Protein AF-A0A523RRH5-F1 (afdb_monomer_lite)

pLDDT: mean 71.83, std 14.06, range [40.03, 89.19]

Radius of gyration: 21.52 Å; chains: 1; bounding box: 52×26×77 Å

Sequence (153 aa):
MSVGDGDLEERTTSIVRWMNTIRIPLYLCVTWVQFNILSDDVGTVLVPLGLAFLDTIMVIWGNRRKTGLGLFAFILSSLSLGIAVYSLQPFIGGFMIGWYSSHPLVIEQLLMLYLGLIVALVSLAEIVALLNESLKFKEKTPGPVFEIRTYEN

Foldseek 3Di:
DDPPPVVLVVVLLVLLLVLLVVLLVLLVVLLVLCCVVPVPCVVSSVVSVVLSVVSVCLNVVGDPPDPVSLVVSLVSLVVQLVNLVVLCVVVVVCVVVVVPPDDPVVVSSVSSNVSSVVSNVSSVVSNVSSVVVVVVVVVPPPDPPPPPPPPDD

Secondary structure (DSSP, 8-state):
--TTHHHHHHHHHHHHHHHHHHHHHHHHHHHHHHHHH-TT-HHHHHHHHHHHHHHHHHHHH-----HHHHHHHHHHHHHHHHHHHHHHHHHHHHHHTT--SS-THHHHHHHHHHHHHHHHHHHHHHHHHHHHHHHHHHHT-------------

Structure (mmCIF, N/CA/C/O backbone):
data_AF-A0A523RRH5-F1
#
_entry.id   AF-A0A523RRH5-F1
#
loop_
_atom_site.group_PDB
_atom_site.id
_atom_site.type_symbol
_atom_site.label_atom_id
_atom_site.label_alt_id
_atom_site.label_comp_id
_atom_site.label_asym_id
_atom_site.label_entity_id
_atom_site.label_seq_id
_atom_site.pdbx_PDB_ins_code
_atom_site.Cartn_x
_atom_site.Cartn_y
_atom_site.Cartn_z
_atom_site.occupancy
_atom_site.B_iso_or_equiv
_atom_site.auth_seq_id
_atom_site.auth_comp_id
_atom_site.auth_asym_id
_atom_site.auth_atom_id
_atom_site.pdbx_PDB_model_num
ATOM 1 N N . MET A 1 1 ? -18.513 3.182 31.694 1.00 48.34 1 MET A N 1
ATOM 2 C CA . MET A 1 1 ? -17.916 3.374 30.355 1.00 48.34 1 MET A CA 1
ATOM 3 C C . MET A 1 1 ? -17.031 4.605 30.429 1.00 48.34 1 MET A C 1
ATOM 5 O O . MET A 1 1 ? -17.542 5.666 30.758 1.00 48.34 1 MET A O 1
ATOM 9 N N . SER A 1 2 ? -15.717 4.443 30.255 1.00 44.69 2 SER A N 1
ATOM 10 C CA . SER A 1 2 ? -14.763 5.557 30.287 1.00 44.69 2 SER A CA 1
ATOM 11 C C . SER A 1 2 ? -14.959 6.421 29.043 1.00 44.69 2 SER A C 1
ATOM 13 O O . SER A 1 2 ? -14.868 5.927 27.922 1.00 44.69 2 SER A O 1
ATOM 15 N N . VAL A 1 3 ? -15.226 7.709 29.246 1.00 52.81 3 VAL A N 1
ATOM 16 C CA . VAL A 1 3 ? -15.425 8.715 28.188 1.00 52.81 3 VAL A CA 1
ATOM 17 C C . VAL A 1 3 ? -14.167 8.884 27.308 1.00 52.81 3 VAL A C 1
ATOM 19 O O . VAL A 1 3 ? -14.263 9.399 26.203 1.00 52.81 3 VAL A O 1
ATOM 22 N N . GLY A 1 4 ? -12.999 8.386 27.738 1.00 57.69 4 GLY A N 1
ATOM 23 C CA . GLY A 1 4 ? -11.741 8.466 26.982 1.00 57.69 4 GLY A CA 1
ATOM 24 C C . GLY A 1 4 ? -11.459 7.319 26.000 1.00 57.69 4 GLY A C 1
ATOM 25 O O . GLY A 1 4 ? -10.518 7.426 25.219 1.00 57.69 4 GLY A O 1
ATOM 26 N N . ASP A 1 5 ? -12.234 6.228 26.019 1.00 55.16 5 ASP A N 1
ATOM 27 C CA . ASP A 1 5 ? -11.942 5.047 25.185 1.00 55.16 5 ASP A CA 1
ATOM 28 C C . ASP A 1 5 ? -12.471 5.179 23.750 1.00 55.16 5 ASP A C 1
ATOM 30 O O . ASP A 1 5 ? -11.823 4.712 22.815 1.00 55.16 5 ASP A O 1
ATOM 34 N N . GLY A 1 6 ? -13.601 5.870 23.562 1.00 60.97 6 GLY A N 1
ATOM 35 C CA . GLY A 1 6 ? -14.161 6.126 22.229 1.00 60.97 6 GLY A CA 1
ATOM 36 C C . GLY A 1 6 ? -13.278 7.045 21.382 1.00 60.97 6 GLY A C 1
ATOM 37 O O . GLY A 1 6 ? -13.101 6.804 20.193 1.00 60.97 6 GLY A O 1
ATOM 38 N N . ASP A 1 7 ? -12.647 8.035 22.017 1.00 65.81 7 ASP A N 1
ATOM 39 C CA . ASP A 1 7 ? -11.848 9.062 21.339 1.00 65.81 7 ASP A CA 1
ATOM 40 C C . ASP A 1 7 ? -10.531 8.502 20.769 1.00 65.81 7 ASP A C 1
ATOM 42 O O . ASP A 1 7 ? -10.016 8.976 19.758 1.00 65.81 7 ASP A O 1
ATOM 46 N N . LEU A 1 8 ? -9.968 7.467 21.404 1.00 64.88 8 LEU A N 1
ATOM 47 C CA . LEU A 1 8 ? -8.725 6.824 20.966 1.00 64.88 8 LEU A CA 1
ATOM 48 C C . LEU A 1 8 ? -8.970 5.805 19.843 1.00 64.88 8 LEU A C 1
ATOM 50 O O . LEU A 1 8 ? -8.196 5.746 18.890 1.00 64.88 8 LEU A O 1
ATOM 54 N N . GLU A 1 9 ? -10.061 5.044 19.939 1.00 67.19 9 GLU A N 1
ATOM 55 C CA . GLU A 1 9 ? -10.508 4.089 18.915 1.00 67.19 9 GLU A CA 1
ATOM 56 C C . GLU A 1 9 ? -10.892 4.818 17.618 1.00 67.19 9 GLU A C 1
ATOM 58 O O . GLU A 1 9 ? -10.492 4.420 16.519 1.00 67.19 9 GLU A O 1
ATOM 63 N N . GLU A 1 10 ? -11.597 5.946 17.732 1.00 71.81 10 GLU A N 1
ATOM 64 C CA . GLU A 1 10 ? -11.963 6.788 16.592 1.00 71.81 10 GLU A CA 1
ATOM 65 C C . GLU A 1 10 ? -10.725 7.364 15.884 1.00 71.81 10 GLU A C 1
ATOM 67 O O . GLU A 1 10 ? -10.653 7.371 14.651 1.00 71.81 10 GLU A O 1
ATOM 72 N N . ARG A 1 11 ? -9.690 7.747 16.645 1.00 72.88 11 ARG A N 1
ATOM 73 C CA . ARG A 1 11 ? -8.409 8.214 16.090 1.00 72.88 11 ARG A CA 1
ATOM 74 C C . ARG A 1 11 ? -7.652 7.116 15.352 1.00 72.88 11 ARG A C 1
ATOM 76 O O . ARG A 1 11 ? -7.232 7.360 14.224 1.00 72.88 11 ARG A O 1
ATOM 83 N N . THR A 1 12 ? -7.494 5.919 15.923 1.00 70.69 12 THR A N 1
ATOM 84 C CA . THR A 1 12 ? -6.788 4.818 15.236 1.00 70.69 12 THR A CA 1
ATOM 85 C C . THR A 1 12 ? -7.522 4.401 13.966 1.00 70.69 12 THR A C 1
ATOM 87 O O . THR A 1 12 ? -6.911 4.262 12.908 1.00 70.69 12 THR A O 1
ATOM 90 N N . THR A 1 13 ? -8.851 4.317 14.037 1.00 73.06 13 THR A N 1
ATOM 91 C CA . THR A 1 13 ? -9.719 4.076 12.879 1.00 73.06 13 THR A CA 1
ATOM 92 C C . THR A 1 13 ? -9.490 5.102 11.775 1.00 73.06 13 THR A C 1
ATOM 94 O O . THR A 1 13 ? -9.374 4.752 10.599 1.00 73.06 13 THR A O 1
ATOM 97 N N . SER A 1 14 ? -9.442 6.380 12.151 1.00 78.25 14 SER A N 1
ATOM 98 C CA . SER A 1 14 ? -9.217 7.477 11.218 1.00 78.25 14 SER A CA 1
ATOM 99 C C . SER A 1 14 ? -7.831 7.385 10.577 1.00 78.25 14 SER A C 1
ATOM 101 O O . SER A 1 14 ? -7.722 7.508 9.360 1.00 78.25 14 SER A O 1
ATOM 103 N N . ILE A 1 15 ? -6.796 7.066 11.364 1.00 80.69 15 ILE A N 1
ATOM 104 C CA . ILE A 1 15 ? -5.414 6.886 10.893 1.00 80.69 15 ILE A CA 1
ATOM 105 C C . ILE A 1 15 ? -5.316 5.737 9.884 1.00 80.69 15 ILE A C 1
ATOM 107 O O . ILE A 1 15 ? -4.794 5.942 8.792 1.00 80.69 15 ILE A O 1
ATOM 111 N N . VAL A 1 16 ? -5.860 4.558 10.200 1.00 78.38 16 VAL A N 1
ATOM 112 C CA . VAL A 1 16 ? -5.839 3.384 9.306 1.00 78.38 16 VAL A CA 1
ATOM 113 C C . VAL A 1 16 ? -6.573 3.679 7.995 1.00 78.38 16 VAL A C 1
ATOM 115 O O . VAL A 1 16 ? -6.082 3.366 6.912 1.00 78.38 16 VAL A O 1
ATOM 118 N N . ARG A 1 17 ? -7.729 4.353 8.058 1.00 80.19 17 ARG A N 1
ATOM 119 C CA . ARG A 1 17 ? -8.456 4.775 6.848 1.00 80.19 17 ARG A CA 1
ATOM 120 C C . ARG A 1 17 ? -7.658 5.773 6.024 1.00 80.19 17 ARG A C 1
ATOM 122 O O . ARG A 1 17 ? -7.632 5.652 4.802 1.00 80.19 17 ARG A O 1
ATOM 129 N N . TRP A 1 18 ? -7.003 6.732 6.670 1.00 84.44 18 TRP A N 1
ATOM 130 C CA . TRP A 1 18 ? -6.135 7.693 5.998 1.00 84.44 18 TRP A CA 1
ATOM 131 C C . TRP A 1 18 ? -4.953 7.009 5.311 1.00 84.44 18 TRP A C 1
ATOM 133 O O . TRP A 1 18 ? -4.660 7.318 4.159 1.00 84.44 18 TRP A O 1
ATOM 143 N N . MET A 1 19 ? -4.317 6.046 5.978 1.00 85.81 19 MET A N 1
ATOM 144 C CA . MET A 1 19 ? -3.193 5.283 5.432 1.00 85.81 19 MET A CA 1
ATOM 145 C C . MET A 1 19 ? -3.611 4.452 4.218 1.00 85.81 19 MET A C 1
ATOM 147 O O . MET A 1 19 ? -2.990 4.588 3.165 1.00 85.81 19 MET A O 1
ATOM 151 N N . ASN A 1 20 ? -4.715 3.704 4.307 1.00 84.12 20 ASN A N 1
ATOM 152 C CA . ASN A 1 20 ? -5.270 2.971 3.163 1.00 84.12 20 ASN A CA 1
ATOM 153 C C . ASN A 1 20 ? -5.688 3.919 2.023 1.00 84.12 20 ASN A C 1
ATOM 155 O O . ASN A 1 20 ? -5.436 3.636 0.857 1.00 84.12 20 ASN A O 1
ATOM 159 N N . THR A 1 21 ? -6.239 5.097 2.338 1.00 86.81 21 THR A N 1
ATOM 160 C CA . THR A 1 21 ? -6.605 6.104 1.324 1.00 86.81 21 THR A CA 1
ATOM 161 C C . THR A 1 21 ? -5.383 6.672 0.602 1.00 86.81 21 THR A C 1
ATOM 163 O O . THR A 1 21 ? -5.430 6.844 -0.612 1.00 86.81 21 THR A O 1
ATOM 166 N N . ILE A 1 22 ? -4.283 6.941 1.315 1.00 88.50 22 ILE A N 1
ATOM 167 C CA . ILE A 1 22 ? -3.010 7.377 0.714 1.00 88.50 22 ILE A CA 1
ATOM 168 C C . ILE A 1 22 ? -2.402 6.263 -0.144 1.00 88.50 22 ILE A C 1
ATOM 170 O O . ILE A 1 22 ? -1.773 6.541 -1.165 1.00 88.50 22 ILE A O 1
ATOM 174 N N . ARG A 1 23 ? -2.582 4.999 0.245 1.00 86.00 23 ARG A N 1
ATOM 175 C CA . ARG A 1 23 ? -1.972 3.860 -0.441 1.00 86.00 23 ARG A CA 1
ATOM 176 C C . ARG A 1 23 ? -2.619 3.554 -1.797 1.00 86.00 23 ARG A C 1
ATOM 178 O O . ARG A 1 23 ? -1.906 3.193 -2.729 1.00 86.00 23 ARG A O 1
ATOM 185 N N . ILE A 1 24 ? -3.919 3.815 -1.962 1.00 87.50 24 ILE A N 1
ATOM 186 C CA . ILE A 1 24 ? -4.642 3.655 -3.240 1.00 87.50 24 ILE A CA 1
ATOM 187 C C . ILE A 1 24 ? -3.964 4.396 -4.414 1.00 87.50 24 ILE A C 1
ATOM 189 O O . ILE A 1 24 ? -3.584 3.732 -5.381 1.00 87.50 24 ILE A O 1
ATOM 193 N N . PRO A 1 25 ? -3.766 5.733 -4.388 1.00 89.19 25 PRO A N 1
ATOM 194 C CA . PRO A 1 25 ? -3.113 6.435 -5.490 1.00 89.19 25 PRO A CA 1
ATOM 195 C C . PRO A 1 25 ? -1.652 6.007 -5.668 1.00 89.19 25 PRO A C 1
ATOM 197 O O . PRO A 1 25 ? -1.168 5.994 -6.796 1.00 89.19 25 PRO A O 1
ATOM 200 N N . LEU A 1 26 ? -0.956 5.598 -4.600 1.00 87.81 26 LEU A N 1
ATOM 201 C CA . LEU A 1 26 ? 0.406 5.067 -4.710 1.00 87.81 26 LEU A CA 1
ATOM 202 C C . LEU A 1 26 ? 0.437 3.759 -5.501 1.00 87.81 26 LEU A C 1
ATOM 204 O O . LEU A 1 26 ? 1.257 3.617 -6.403 1.00 87.81 26 LEU A O 1
ATOM 208 N N . TYR A 1 27 ? -0.476 2.831 -5.223 1.00 87.19 27 TYR A N 1
ATOM 209 C CA . TYR A 1 27 ? -0.580 1.593 -5.987 1.00 87.19 27 TYR A CA 1
ATOM 210 C C . TYR A 1 27 ? -1.005 1.816 -7.431 1.00 87.19 27 TYR A C 1
ATOM 212 O O . TYR A 1 27 ? -0.488 1.137 -8.315 1.00 87.19 27 TYR A O 1
ATOM 220 N N . LEU A 1 28 ? -1.894 2.775 -7.697 1.00 87.69 28 LEU A N 1
ATOM 221 C CA . LEU A 1 28 ? -2.245 3.150 -9.068 1.00 87.69 28 LEU A CA 1
ATOM 222 C C . LEU A 1 28 ? -1.033 3.722 -9.815 1.00 87.69 28 LEU A C 1
ATOM 224 O O . LEU A 1 28 ? -0.797 3.342 -10.959 1.00 87.69 28 LEU A O 1
ATOM 228 N N . CYS A 1 29 ? -0.217 4.554 -9.160 1.00 87.69 29 CYS A N 1
ATOM 229 C CA . CYS A 1 29 ? 1.049 5.029 -9.719 1.00 87.69 29 CYS A CA 1
ATOM 230 C C . CYS A 1 29 ? 2.032 3.878 -9.978 1.00 87.69 29 CYS A C 1
ATOM 232 O O . CYS A 1 29 ? 2.610 3.815 -11.058 1.00 87.69 29 CYS A O 1
ATOM 234 N N . VAL A 1 30 ? 2.205 2.945 -9.036 1.00 84.06 30 VAL A N 1
ATOM 235 C CA . VAL A 1 30 ? 3.080 1.770 -9.223 1.00 84.06 30 VAL A CA 1
ATOM 236 C C . VAL A 1 30 ? 2.591 0.904 -10.382 1.00 84.06 30 VAL A C 1
ATOM 238 O O . VAL A 1 30 ? 3.386 0.548 -11.244 1.00 84.06 30 VAL A O 1
ATOM 241 N N . THR A 1 31 ? 1.287 0.628 -10.443 1.00 85.44 31 THR A N 1
ATOM 242 C CA . THR A 1 31 ? 0.647 -0.116 -11.538 1.00 85.44 31 THR A CA 1
ATOM 243 C C . THR A 1 31 ? 0.919 0.567 -12.875 1.00 85.44 31 THR A C 1
ATOM 245 O O . THR A 1 31 ? 1.320 -0.087 -13.830 1.00 85.44 31 THR A O 1
ATOM 248 N N . TRP A 1 32 ? 0.725 1.887 -12.944 1.00 86.56 32 TRP A N 1
ATOM 249 C CA . TRP A 1 32 ? 0.963 2.667 -14.153 1.00 86.56 32 TRP A CA 1
ATOM 250 C C . TRP A 1 32 ? 2.416 2.558 -14.613 1.00 86.56 32 TRP A C 1
ATOM 252 O O . TRP A 1 32 ? 2.682 2.284 -15.779 1.00 86.56 32 TRP A O 1
ATOM 262 N N . VAL A 1 33 ? 3.362 2.739 -13.693 1.00 82.31 33 VAL A N 1
ATOM 263 C CA . VAL A 1 33 ? 4.794 2.654 -13.993 1.00 82.31 33 VAL A CA 1
ATOM 264 C C . VAL A 1 33 ? 5.166 1.239 -14.447 1.00 82.31 33 VAL A C 1
ATOM 266 O O . VAL A 1 33 ? 5.800 1.082 -15.485 1.00 82.31 33 VAL A O 1
ATOM 269 N N . GLN A 1 34 ? 4.696 0.201 -13.754 1.00 78.56 34 GLN A N 1
ATOM 270 C CA . GLN A 1 34 ? 4.944 -1.192 -14.137 1.00 78.56 34 GLN A CA 1
ATOM 271 C C . GLN A 1 34 ? 4.324 -1.559 -15.486 1.00 78.56 34 GLN A C 1
ATOM 273 O O . GLN A 1 34 ? 4.965 -2.249 -16.268 1.00 78.56 34 GLN A O 1
ATOM 278 N N . PHE A 1 35 ? 3.128 -1.060 -15.798 1.00 81.88 35 PHE A N 1
ATOM 279 C CA . PHE A 1 35 ? 2.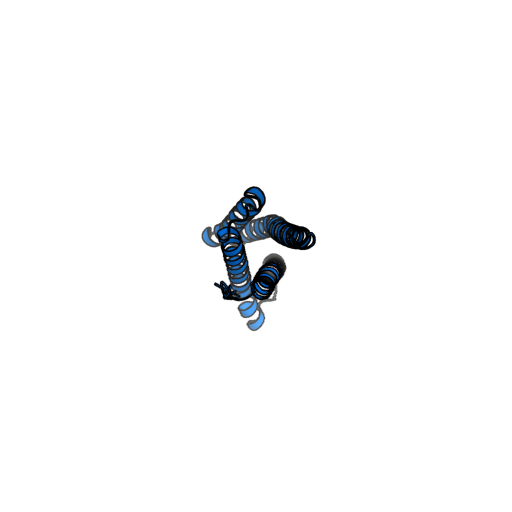488 -1.286 -17.093 1.00 81.88 35 PHE A CA 1
ATOM 280 C C . PHE A 1 35 ? 3.305 -0.705 -18.256 1.00 81.88 35 PHE A C 1
ATOM 282 O O . PHE A 1 35 ? 3.341 -1.293 -19.333 1.00 81.88 35 PHE A O 1
ATOM 289 N N . ASN A 1 36 ? 3.989 0.424 -18.036 1.00 79.06 36 ASN A N 1
ATOM 290 C CA . ASN A 1 36 ? 4.838 1.049 -19.052 1.00 79.06 36 ASN A CA 1
ATOM 291 C C . ASN A 1 36 ? 6.221 0.377 -19.190 1.00 79.06 36 ASN A 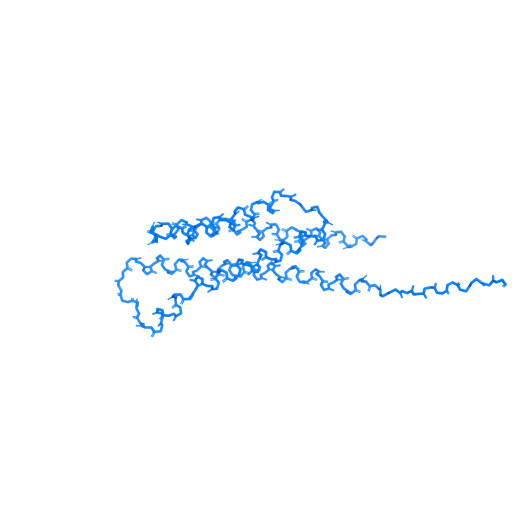C 1
ATOM 293 O O . ASN A 1 36 ? 6.779 0.395 -20.282 1.00 79.06 36 ASN A O 1
ATOM 297 N N . ILE A 1 37 ? 6.764 -0.226 -18.122 1.00 73.81 37 ILE A N 1
ATOM 298 C CA . ILE A 1 37 ? 8.107 -0.849 -18.125 1.00 73.81 37 ILE A CA 1
ATOM 299 C C . ILE A 1 37 ? 8.065 -2.347 -18.475 1.00 73.81 37 ILE A C 1
ATOM 301 O O . ILE A 1 37 ? 8.951 -2.851 -19.161 1.00 73.81 37 ILE A O 1
ATOM 305 N N . LEU A 1 38 ? 7.079 -3.080 -17.950 1.00 67.75 38 LEU A N 1
ATOM 306 C CA . LEU A 1 38 ? 7.039 -4.548 -17.886 1.00 67.75 38 LEU A CA 1
ATOM 307 C C . LEU A 1 38 ? 5.813 -5.116 -18.612 1.00 67.75 38 LEU A C 1
ATOM 309 O O . LEU A 1 38 ? 5.176 -6.040 -18.111 1.00 67.75 38 LEU A O 1
ATOM 313 N N . SER A 1 39 ? 5.467 -4.573 -19.783 1.00 62.38 39 SER A N 1
ATOM 314 C CA . SER A 1 39 ? 4.230 -4.898 -20.522 1.00 62.38 39 SER A CA 1
ATOM 315 C C . SER A 1 39 ? 3.966 -6.397 -20.739 1.00 62.38 39 SER A C 1
ATOM 317 O O . SER A 1 39 ? 2.821 -6.786 -20.958 1.00 62.38 39 SER A O 1
ATOM 319 N N . ASP A 1 40 ? 5.004 -7.231 -20.652 1.00 65.56 40 ASP A N 1
ATOM 320 C CA . ASP A 1 40 ? 4.938 -8.674 -20.884 1.00 65.56 40 ASP A CA 1
ATOM 321 C C . ASP A 1 40 ? 4.628 -9.494 -19.614 1.00 65.56 40 ASP A C 1
ATOM 323 O O . ASP A 1 40 ? 4.219 -10.651 -19.721 1.00 65.56 40 ASP A O 1
ATOM 327 N N . ASP A 1 41 ? 4.756 -8.913 -18.412 1.00 71.81 41 ASP A N 1
ATOM 328 C CA . ASP A 1 41 ? 4.439 -9.576 -17.139 1.00 71.81 41 ASP A CA 1
ATOM 329 C C . ASP A 1 41 ? 3.197 -8.965 -16.480 1.00 71.81 41 ASP A C 1
ATOM 331 O O . ASP A 1 41 ? 3.250 -8.177 -15.529 1.00 71.81 41 ASP A O 1
ATOM 335 N N . VAL A 1 42 ? 2.038 -9.389 -16.984 1.00 73.94 42 VAL A N 1
ATOM 336 C CA . VAL A 1 42 ? 0.713 -8.996 -16.481 1.00 73.94 42 VAL A CA 1
ATOM 337 C C . VAL A 1 42 ? 0.558 -9.297 -14.983 1.00 73.94 42 VAL A C 1
ATOM 339 O O . VAL A 1 42 ? -0.147 -8.573 -14.280 1.00 73.94 42 VAL A O 1
ATOM 342 N N . GLY A 1 43 ? 1.236 -10.328 -14.464 1.00 73.06 43 GLY A N 1
ATOM 343 C CA . GLY A 1 43 ? 1.174 -10.698 -13.052 1.00 73.06 43 GLY A CA 1
ATOM 344 C C . GLY A 1 43 ? 1.707 -9.594 -12.143 1.00 73.06 43 GLY A C 1
ATOM 345 O O . GLY A 1 43 ? 1.089 -9.290 -11.122 1.00 73.06 43 GLY A O 1
ATOM 346 N N . THR A 1 44 ? 2.795 -8.934 -12.544 1.00 72.69 44 THR A N 1
ATOM 347 C CA . THR A 1 44 ? 3.394 -7.842 -11.759 1.00 72.69 44 THR A CA 1
ATOM 348 C C . THR A 1 44 ? 2.478 -6.629 -11.642 1.00 72.69 44 THR A C 1
ATOM 350 O O . THR A 1 44 ? 2.411 -6.045 -10.566 1.00 72.69 44 THR A O 1
ATOM 353 N N . VAL A 1 45 ? 1.707 -6.315 -12.688 1.00 79.44 45 VAL A N 1
ATOM 354 C CA . VAL A 1 45 ? 0.753 -5.192 -12.732 1.00 79.44 45 VAL A CA 1
ATOM 355 C C . VAL A 1 45 ? -0.519 -5.487 -11.927 1.00 79.44 45 VAL A C 1
ATOM 357 O O . VAL A 1 45 ? -1.085 -4.597 -11.291 1.00 79.44 45 VAL A O 1
ATOM 360 N N . LEU A 1 46 ? -0.977 -6.742 -11.917 1.00 83.44 46 LEU A N 1
ATOM 361 C CA . LEU A 1 46 ? -2.195 -7.141 -11.204 1.00 83.44 46 LEU A CA 1
ATOM 362 C C . LEU A 1 46 ? -2.044 -7.097 -9.681 1.00 83.44 46 LEU A C 1
ATOM 364 O O . LEU A 1 46 ? -3.027 -6.854 -8.982 1.00 83.44 46 LEU A O 1
ATOM 368 N N . VAL A 1 47 ? -0.836 -7.316 -9.160 1.00 84.69 47 VAL A N 1
ATOM 369 C CA . VAL A 1 47 ? -0.563 -7.301 -7.716 1.00 84.69 47 VAL A CA 1
ATOM 370 C C . VAL A 1 47 ? -0.883 -5.939 -7.071 1.00 84.69 47 VAL A C 1
ATOM 372 O O . VAL A 1 47 ? -1.748 -5.909 -6.194 1.00 84.69 47 VAL A O 1
ATOM 375 N N . PRO A 1 48 ? -0.276 -4.802 -7.472 1.00 84.12 48 PRO A N 1
ATOM 376 C CA . PRO A 1 48 ? -0.609 -3.497 -6.901 1.00 84.12 48 PRO A CA 1
ATOM 377 C C . PRO A 1 48 ? -2.061 -3.095 -7.177 1.00 84.12 48 PRO A C 1
ATOM 379 O O . PRO A 1 48 ? -2.696 -2.498 -6.310 1.00 84.12 48 PRO A O 1
ATOM 382 N N . LEU A 1 49 ? -2.629 -3.480 -8.324 1.00 86.44 49 LEU A N 1
ATOM 383 C CA . LEU A 1 49 ? -4.037 -3.222 -8.630 1.00 86.44 49 LEU A CA 1
ATOM 384 C C . LEU A 1 49 ? -4.980 -3.959 -7.661 1.00 86.44 49 LEU A C 1
ATOM 386 O O . LEU A 1 49 ? -5.951 -3.386 -7.166 1.00 86.44 49 LEU A O 1
ATOM 390 N N . GLY A 1 50 ? -4.667 -5.219 -7.351 1.00 86.88 50 GLY A N 1
ATOM 391 C CA . GLY A 1 50 ? -5.383 -6.026 -6.367 1.00 86.88 50 GLY A CA 1
ATOM 392 C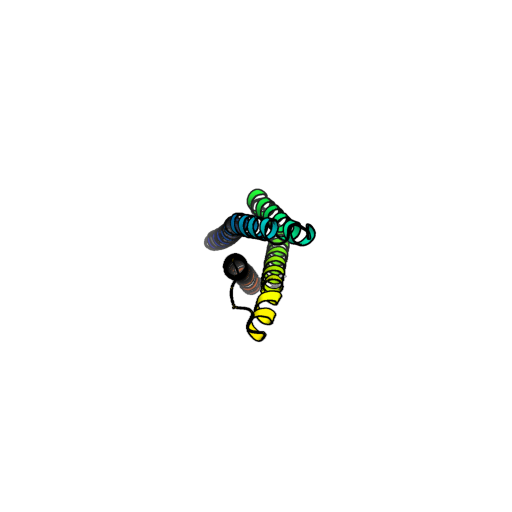 C . GLY A 1 50 ? -5.285 -5.440 -4.960 1.00 86.88 50 GLY A C 1
ATOM 393 O O . GLY A 1 50 ? -6.287 -5.393 -4.249 1.00 86.88 50 GLY A O 1
ATOM 394 N N . LEU A 1 51 ? -4.118 -4.918 -4.571 1.00 87.00 51 LEU A N 1
ATOM 395 C CA . LEU A 1 51 ? -3.956 -4.232 -3.285 1.00 87.00 51 LEU A CA 1
ATOM 396 C C . LEU A 1 51 ? -4.741 -2.923 -3.226 1.00 87.00 51 LEU A C 1
ATOM 398 O O . LEU A 1 51 ? -5.429 -2.684 -2.238 1.00 87.00 51 LEU A O 1
ATOM 402 N N . ALA A 1 52 ? -4.730 -2.122 -4.295 1.00 86.94 52 ALA A N 1
ATOM 403 C CA . ALA A 1 52 ? -5.548 -0.914 -4.392 1.00 86.94 52 ALA A CA 1
ATOM 404 C C . ALA A 1 52 ? -7.043 -1.230 -4.259 1.00 86.94 52 ALA A C 1
ATOM 406 O O . ALA A 1 52 ? -7.785 -0.504 -3.592 1.00 86.94 52 ALA A O 1
ATOM 407 N N . PHE A 1 53 ? -7.490 -2.333 -4.861 1.00 89.19 53 PHE A N 1
ATOM 408 C CA . PHE A 1 53 ? -8.864 -2.802 -4.741 1.00 89.19 53 PHE A CA 1
ATOM 409 C C . PHE A 1 53 ? -9.205 -3.216 -3.303 1.00 89.19 53 PHE A C 1
ATOM 411 O O . PHE A 1 53 ? -10.239 -2.805 -2.776 1.00 89.19 53 PHE A O 1
ATOM 418 N N . LEU A 1 54 ? -8.327 -3.972 -2.638 1.00 86.12 54 LEU A N 1
ATOM 419 C CA . LEU A 1 54 ? -8.525 -4.386 -1.246 1.00 86.12 54 LEU A CA 1
ATOM 420 C C . LEU A 1 54 ? -8.499 -3.198 -0.271 1.00 86.12 54 LEU A C 1
ATOM 422 O O . LEU A 1 54 ? -9.342 -3.138 0.626 1.00 86.12 54 LEU A O 1
ATOM 426 N N . ASP A 1 55 ? -7.617 -2.219 -0.481 1.00 84.31 55 ASP A N 1
ATOM 427 C CA . ASP A 1 55 ? -7.593 -0.974 0.296 1.00 84.31 55 ASP A CA 1
ATOM 428 C C . ASP A 1 55 ? -8.872 -0.158 0.073 1.00 84.31 55 ASP A C 1
ATOM 430 O O . ASP A 1 55 ? -9.467 0.342 1.028 1.00 84.31 55 ASP A O 1
ATOM 434 N N . THR A 1 56 ? -9.365 -0.087 -1.167 1.00 86.56 56 THR A N 1
ATOM 435 C CA . THR A 1 56 ? -10.644 0.570 -1.488 1.00 86.56 56 THR A CA 1
ATOM 436 C C . THR A 1 56 ? -11.804 -0.110 -0.764 1.00 86.56 56 THR A C 1
ATOM 438 O O . THR A 1 56 ? -12.645 0.565 -0.165 1.00 86.56 56 THR A O 1
ATOM 441 N N . ILE A 1 57 ? -11.826 -1.448 -0.751 1.00 85.62 57 ILE A N 1
ATOM 442 C CA . ILE A 1 57 ? -12.799 -2.222 0.021 1.00 85.62 57 ILE A CA 1
ATOM 443 C C . ILE A 1 57 ? -12.699 -1.860 1.504 1.00 85.62 57 ILE A C 1
ATOM 445 O O . ILE A 1 57 ? -13.730 -1.582 2.105 1.00 85.62 57 ILE A O 1
ATOM 449 N N . MET A 1 58 ? -11.504 -1.800 2.099 1.00 81.50 58 MET A N 1
ATOM 450 C CA . MET A 1 58 ? -11.350 -1.437 3.515 1.00 81.50 58 MET A CA 1
ATOM 451 C C . MET A 1 58 ? -11.810 -0.014 3.832 1.00 81.50 58 MET A C 1
ATOM 453 O O . MET A 1 58 ? -12.448 0.217 4.863 1.00 81.50 58 MET A O 1
ATOM 457 N N . VAL A 1 59 ? -11.539 0.942 2.942 1.00 82.81 59 VAL A N 1
ATOM 458 C CA . VAL A 1 59 ? -11.996 2.329 3.093 1.00 82.81 59 VAL A CA 1
ATOM 459 C C . VAL A 1 59 ? -13.530 2.397 3.079 1.00 82.81 59 VAL A C 1
ATOM 461 O O . VAL A 1 59 ? -14.120 3.033 3.966 1.00 82.81 59 VAL A O 1
ATOM 464 N N . ILE A 1 60 ? -14.169 1.709 2.122 1.00 81.56 60 ILE A N 1
ATOM 465 C CA . ILE A 1 60 ? -15.629 1.679 1.935 1.00 81.56 60 ILE A CA 1
ATOM 466 C C . ILE A 1 60 ? -16.328 0.897 3.046 1.00 81.56 60 ILE A C 1
ATOM 468 O O . ILE A 1 60 ? -17.344 1.363 3.562 1.00 81.56 60 ILE A O 1
ATOM 472 N N . TRP A 1 61 ? -15.803 -0.275 3.420 1.00 74.44 61 TRP A N 1
ATOM 473 C CA . TRP A 1 61 ? -16.463 -1.185 4.361 1.00 74.44 61 TRP A CA 1
ATOM 474 C C . TRP A 1 61 ? -16.754 -0.479 5.685 1.00 74.44 61 TRP A C 1
ATOM 476 O O . TRP A 1 61 ? -17.802 -0.713 6.288 1.00 74.44 61 TRP A O 1
ATOM 486 N N . GLY A 1 62 ? -15.890 0.462 6.081 1.00 60.72 62 GLY A N 1
ATOM 487 C CA . GLY A 1 62 ? -16.108 1.298 7.250 1.00 60.72 62 GLY A CA 1
ATOM 488 C C . GLY A 1 62 ? -16.063 0.478 8.537 1.00 60.72 62 GLY A C 1
ATOM 489 O O . GLY A 1 62 ? -16.365 -0.714 8.580 1.00 60.72 62 GLY A O 1
ATOM 490 N N . ASN A 1 63 ? -15.621 1.110 9.618 1.00 55.16 63 ASN A N 1
ATOM 491 C CA . ASN A 1 63 ? -15.126 0.380 10.775 1.00 55.16 63 ASN A CA 1
ATOM 492 C C . ASN A 1 63 ? -16.246 -0.226 11.640 1.00 55.16 63 ASN A C 1
ATOM 494 O O . ASN A 1 63 ? -16.578 0.265 12.717 1.00 55.16 63 ASN A O 1
ATOM 498 N N . ARG A 1 64 ? -16.865 -1.318 11.180 1.00 53.41 64 ARG A N 1
ATOM 499 C CA . ARG A 1 64 ? -17.779 -2.117 11.998 1.00 53.41 64 ARG A CA 1
ATOM 500 C C . ARG A 1 64 ? -16.970 -3.090 12.839 1.00 53.41 64 ARG A C 1
ATOM 502 O O . ARG A 1 64 ? -16.863 -4.237 12.436 1.00 53.41 64 ARG A O 1
ATOM 509 N N . ARG A 1 65 ? -16.440 -2.606 13.971 1.00 49.22 65 ARG A N 1
ATOM 510 C CA . ARG A 1 65 ? -16.086 -3.230 15.279 1.00 49.22 65 ARG A CA 1
ATOM 511 C C . ARG A 1 65 ? -15.982 -4.763 15.458 1.00 49.22 65 ARG A C 1
ATOM 513 O O . ARG A 1 65 ? -16.063 -5.260 16.577 1.00 49.22 65 ARG A O 1
ATOM 520 N N . LYS A 1 66 ? -15.838 -5.557 14.406 1.00 56.66 66 LYS A N 1
ATOM 521 C CA . LYS A 1 66 ? -15.640 -6.998 14.480 1.00 56.66 66 LYS A CA 1
ATOM 522 C C . LYS A 1 66 ? -14.140 -7.217 14.492 1.00 56.66 66 LYS A C 1
ATOM 524 O O . LYS A 1 66 ? -13.453 -6.789 13.574 1.00 56.66 66 LYS A O 1
ATOM 529 N N . THR A 1 67 ? -13.660 -7.916 15.511 1.00 57.62 67 THR A N 1
ATOM 530 C CA . THR A 1 67 ? -12.270 -8.360 15.714 1.00 57.62 67 THR A CA 1
ATOM 531 C C . THR A 1 67 ? -11.582 -8.904 14.452 1.00 57.62 67 THR A C 1
ATOM 533 O O . THR A 1 67 ? -10.365 -8.805 14.335 1.00 57.62 67 THR A O 1
ATOM 536 N N . GLY A 1 68 ? -12.338 -9.411 13.471 1.00 61.50 68 GLY A N 1
ATOM 537 C CA . GLY A 1 68 ? -11.808 -9.827 12.169 1.00 61.50 68 GLY A CA 1
ATOM 538 C C . GLY A 1 68 ? -11.269 -8.697 11.276 1.00 61.50 68 GLY A C 1
ATOM 539 O O . GLY A 1 68 ? -10.355 -8.948 10.500 1.00 61.50 68 GLY A O 1
ATOM 540 N N . LEU A 1 69 ? -11.773 -7.462 11.387 1.00 65.25 69 LEU A N 1
ATOM 541 C CA . LEU A 1 69 ? -11.335 -6.337 10.544 1.00 65.25 69 LEU A CA 1
ATOM 542 C C . LEU A 1 69 ? -9.931 -5.843 10.907 1.00 65.25 69 LEU A C 1
ATOM 544 O O . LEU A 1 69 ? -9.142 -5.583 10.008 1.00 65.25 69 LEU A O 1
ATOM 548 N N . GLY A 1 70 ? -9.591 -5.777 12.198 1.00 68.25 70 GLY A N 1
ATOM 549 C CA . GLY A 1 70 ? -8.237 -5.408 12.632 1.00 68.25 70 GLY A CA 1
ATOM 550 C C . GLY A 1 70 ? -7.188 -6.438 12.202 1.00 68.25 70 GLY A C 1
ATOM 551 O O . GLY A 1 70 ? -6.110 -6.073 11.744 1.00 68.25 70 GLY A O 1
ATOM 552 N N . LEU A 1 71 ? -7.533 -7.731 12.265 1.00 74.44 71 LEU A N 1
ATOM 553 C CA . LEU A 1 71 ? -6.680 -8.805 11.749 1.00 74.44 71 LEU A CA 1
ATOM 554 C C . LEU A 1 71 ? -6.509 -8.703 10.227 1.00 74.44 71 LEU A C 1
ATOM 556 O O . LEU A 1 71 ? -5.402 -8.859 9.723 1.00 74.44 71 LEU A O 1
ATOM 560 N N . PHE A 1 72 ? -7.588 -8.413 9.498 1.00 76.44 72 PHE A N 1
ATOM 561 C CA . PHE A 1 72 ? -7.540 -8.249 8.048 1.00 76.44 72 PHE A CA 1
ATOM 562 C C . PHE A 1 72 ? -6.703 -7.027 7.629 1.00 76.44 72 PHE A C 1
ATOM 564 O O . PHE A 1 72 ? -5.860 -7.154 6.745 1.00 76.44 72 PHE A O 1
ATOM 571 N N . ALA A 1 73 ? -6.855 -5.886 8.315 1.00 75.25 73 ALA A N 1
ATOM 572 C CA . ALA A 1 73 ? -6.016 -4.691 8.152 1.00 75.25 73 ALA A CA 1
ATOM 573 C C . ALA A 1 73 ? -4.534 -4.985 8.401 1.00 75.25 73 ALA A C 1
ATOM 575 O O . ALA A 1 73 ? -3.674 -4.613 7.602 1.00 75.25 73 ALA A O 1
ATOM 576 N N . PHE A 1 74 ? -4.236 -5.734 9.464 1.00 78.50 74 PHE A N 1
ATOM 577 C CA . PHE A 1 74 ? -2.873 -6.147 9.775 1.00 78.50 74 PHE A CA 1
ATOM 578 C C . PHE A 1 74 ? -2.276 -7.051 8.687 1.00 78.50 74 PHE A C 1
ATOM 580 O O . PHE A 1 74 ? -1.141 -6.830 8.258 1.00 78.50 74 PHE A O 1
ATOM 587 N N . ILE A 1 75 ? -3.035 -8.047 8.212 1.00 82.94 75 ILE A N 1
ATOM 588 C CA . ILE A 1 75 ? -2.602 -8.951 7.136 1.00 82.94 75 ILE A CA 1
ATOM 589 C C . ILE A 1 75 ? -2.353 -8.165 5.848 1.00 82.94 75 ILE A C 1
ATOM 591 O O . ILE A 1 75 ? -1.303 -8.350 5.235 1.00 82.94 75 ILE A O 1
ATOM 595 N N . LEU A 1 76 ? -3.268 -7.274 5.453 1.00 83.31 76 LEU A N 1
ATOM 596 C CA . LEU A 1 76 ? -3.117 -6.517 4.212 1.00 83.31 76 LEU A CA 1
ATOM 597 C C . LEU A 1 76 ? -1.914 -5.573 4.273 1.00 83.31 76 LEU A C 1
ATOM 599 O O . LEU A 1 76 ? -1.109 -5.555 3.345 1.00 83.31 76 LEU A O 1
ATOM 603 N N . SER A 1 77 ? -1.728 -4.863 5.387 1.00 81.81 77 SER A N 1
ATOM 604 C CA . SER A 1 77 ? -0.557 -4.003 5.580 1.00 81.81 77 SER A CA 1
ATOM 605 C C . SER A 1 77 ? 0.757 -4.786 5.626 1.00 81.81 77 SER A C 1
ATOM 607 O O . SER A 1 77 ? 1.757 -4.339 5.065 1.00 81.81 77 SER A O 1
ATOM 609 N N . SER A 1 78 ? 0.765 -5.986 6.211 1.00 84.31 78 SER A N 1
ATOM 610 C CA . SER A 1 78 ? 1.940 -6.871 6.189 1.00 84.31 78 SER A CA 1
ATOM 611 C C . SER A 1 78 ? 2.257 -7.365 4.777 1.00 84.31 78 SER A C 1
ATOM 613 O O . SER A 1 78 ? 3.418 -7.397 4.372 1.00 84.31 78 SER A O 1
ATOM 615 N N . LEU A 1 79 ? 1.226 -7.721 4.009 1.00 86.00 79 LEU A N 1
ATOM 616 C CA . LEU A 1 79 ? 1.367 -8.191 2.635 1.00 86.00 79 LEU A CA 1
ATOM 617 C C . LEU A 1 79 ? 1.843 -7.063 1.707 1.00 86.00 79 LEU A C 1
ATOM 619 O O . LEU A 1 79 ? 2.772 -7.265 0.927 1.00 86.00 79 LEU A O 1
ATOM 623 N N . SER A 1 80 ? 1.286 -5.859 1.867 1.00 83.50 80 SER A N 1
ATOM 624 C CA . SER A 1 80 ? 1.758 -4.629 1.223 1.00 83.50 80 SER A CA 1
ATOM 625 C C . SER A 1 80 ? 3.243 -4.385 1.485 1.00 83.50 80 SER A C 1
ATOM 627 O O . SER A 1 80 ? 4.013 -4.173 0.549 1.00 83.50 80 SER A O 1
ATOM 629 N N . LEU A 1 81 ? 3.661 -4.459 2.753 1.00 83.88 81 LEU A N 1
ATOM 630 C CA . LEU A 1 81 ? 5.055 -4.272 3.139 1.00 83.88 81 LEU A CA 1
ATOM 631 C C . LEU A 1 81 ? 5.963 -5.330 2.500 1.00 83.88 81 LEU A C 1
ATOM 633 O O . LEU A 1 81 ? 7.010 -4.987 1.956 1.00 83.88 81 LEU A O 1
ATOM 637 N N . GLY A 1 82 ? 5.557 -6.602 2.524 1.00 82.12 82 GLY A N 1
ATOM 638 C CA . GLY A 1 82 ? 6.309 -7.693 1.901 1.00 82.12 82 GLY A CA 1
ATOM 639 C C . GLY A 1 82 ? 6.497 -7.493 0.396 1.00 82.12 82 GLY A C 1
ATOM 640 O O . GLY A 1 82 ? 7.603 -7.662 -0.114 1.00 82.12 82 GLY A O 1
ATOM 641 N N . ILE A 1 83 ? 5.446 -7.063 -0.304 1.00 81.50 83 ILE A N 1
ATOM 642 C CA . ILE A 1 83 ? 5.489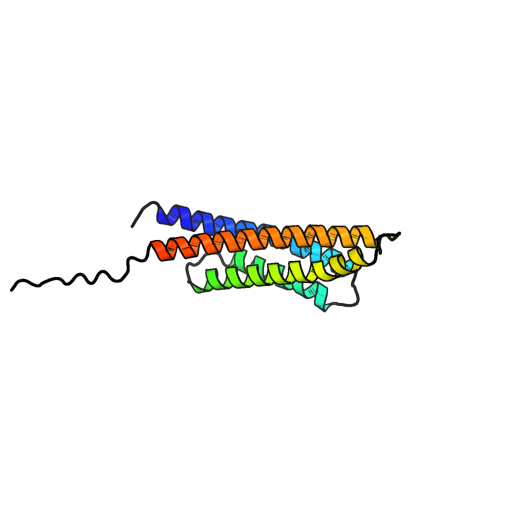 -6.777 -1.744 1.00 81.50 83 ILE A CA 1
ATOM 643 C C . ILE A 1 83 ? 6.355 -5.552 -2.033 1.00 81.50 83 ILE A C 1
ATOM 645 O O . ILE A 1 83 ? 7.163 -5.586 -2.960 1.00 81.50 83 ILE A O 1
ATOM 649 N N . ALA A 1 84 ? 6.251 -4.500 -1.218 1.00 80.81 84 ALA A N 1
ATOM 650 C CA . ALA A 1 84 ? 7.109 -3.329 -1.335 1.00 80.81 84 ALA A CA 1
ATOM 651 C C . ALA A 1 84 ? 8.586 -3.729 -1.200 1.00 80.81 84 ALA A C 1
ATOM 653 O O . ALA A 1 84 ? 9.385 -3.406 -2.072 1.00 80.81 84 ALA A O 1
ATOM 654 N N . VAL A 1 85 ? 8.943 -4.522 -0.186 1.00 80.94 85 VAL A N 1
ATOM 655 C CA . VAL A 1 85 ? 10.317 -5.016 0.006 1.00 80.94 85 VAL A CA 1
ATOM 656 C C . VAL A 1 85 ? 10.771 -5.908 -1.152 1.00 80.94 85 VAL A C 1
ATOM 658 O O . VAL A 1 85 ? 11.880 -5.733 -1.652 1.00 80.94 85 VAL A O 1
ATOM 661 N N . TYR A 1 86 ? 9.920 -6.822 -1.621 1.00 78.56 86 TYR A N 1
ATOM 662 C CA . TYR A 1 86 ? 10.230 -7.678 -2.767 1.00 78.56 86 TYR A CA 1
ATOM 663 C C . TYR A 1 86 ? 10.494 -6.857 -4.038 1.00 78.56 86 TYR A C 1
ATOM 665 O O . TYR A 1 86 ? 11.462 -7.107 -4.752 1.00 78.56 86 TYR A O 1
ATOM 673 N N . SER A 1 87 ? 9.708 -5.805 -4.277 1.00 71.62 87 SER A N 1
ATOM 674 C CA . SER A 1 87 ? 9.895 -4.907 -5.422 1.00 71.62 87 SER A CA 1
ATOM 675 C C . SER A 1 87 ? 11.205 -4.102 -5.377 1.00 71.62 87 SER A C 1
ATOM 677 O O . SER A 1 87 ? 11.678 -3.646 -6.417 1.00 71.62 87 SER A O 1
ATOM 679 N N . LEU A 1 88 ? 11.834 -3.971 -4.199 1.00 71.56 88 LEU A N 1
ATOM 680 C CA . LEU A 1 88 ? 13.148 -3.337 -4.032 1.00 71.56 88 LEU A CA 1
ATOM 681 C C . LEU A 1 88 ? 14.317 -4.291 -4.356 1.00 71.56 88 LEU A C 1
ATOM 683 O O . LEU A 1 88 ? 15.439 -3.832 -4.568 1.00 71.56 88 LEU A O 1
ATOM 687 N N . GLN A 1 89 ? 14.087 -5.607 -4.432 1.00 71.25 89 GLN A N 1
ATOM 688 C CA . GLN A 1 89 ? 15.123 -6.608 -4.718 1.00 71.25 89 GLN A CA 1
ATOM 689 C C . GLN A 1 89 ? 15.946 -6.334 -5.999 1.00 71.25 89 GLN A C 1
ATOM 691 O O . GLN A 1 89 ? 17.180 -6.378 -5.909 1.00 71.25 89 GLN A O 1
ATOM 696 N N . PRO A 1 90 ? 15.347 -6.025 -7.172 1.00 63.91 90 PRO A N 1
ATOM 697 C CA . PRO A 1 90 ? 16.120 -5.743 -8.387 1.00 63.91 90 PRO A CA 1
ATOM 698 C C . PRO A 1 90 ? 17.050 -4.529 -8.243 1.00 63.91 90 PRO A C 1
ATOM 700 O O .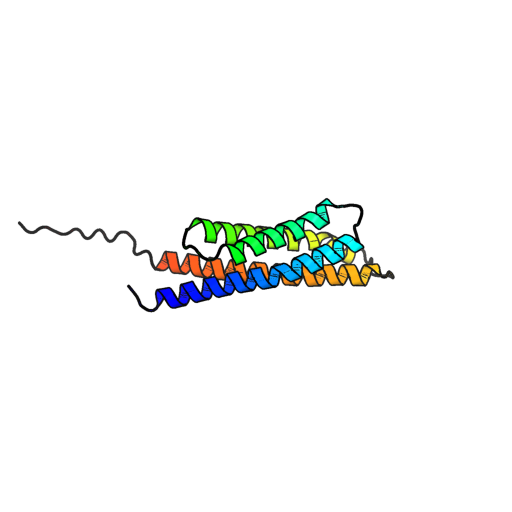 PRO A 1 90 ? 18.098 -4.484 -8.885 1.00 63.91 90 PRO A O 1
ATOM 703 N N . PHE A 1 91 ? 16.735 -3.588 -7.349 1.00 66.69 91 PHE A N 1
ATOM 704 C CA . PHE A 1 91 ? 17.568 -2.414 -7.086 1.00 66.69 91 PHE A CA 1
ATOM 705 C C . PHE A 1 91 ? 18.808 -2.749 -6.274 1.00 66.69 91 PHE A C 1
ATOM 707 O O . PHE A 1 91 ? 19.891 -2.284 -6.605 1.00 66.69 91 PHE A O 1
ATOM 714 N N . ILE A 1 92 ? 18.675 -3.590 -5.246 1.00 64.25 92 ILE A N 1
ATOM 715 C CA . ILE A 1 92 ? 19.818 -4.031 -4.435 1.00 64.25 92 ILE A CA 1
ATOM 716 C C . ILE A 1 92 ? 20.813 -4.804 -5.314 1.00 64.25 92 ILE A C 1
ATOM 718 O O . ILE A 1 92 ? 22.021 -4.584 -5.223 1.00 64.25 92 ILE A O 1
ATOM 722 N N . GLY A 1 93 ? 20.308 -5.657 -6.213 1.00 60.38 93 GLY A N 1
ATOM 723 C CA . GLY A 1 93 ? 21.129 -6.388 -7.182 1.00 60.38 93 GLY A CA 1
ATOM 724 C C . GLY A 1 93 ? 21.784 -5.482 -8.231 1.00 60.38 93 GLY A C 1
ATOM 725 O O . GLY A 1 93 ? 22.986 -5.584 -8.461 1.00 60.38 93 GLY A O 1
ATOM 726 N N . GLY A 1 94 ? 21.025 -4.557 -8.830 1.00 60.03 94 GLY A N 1
ATOM 727 C CA . GLY A 1 94 ? 21.533 -3.624 -9.845 1.00 60.03 94 GLY A CA 1
ATOM 728 C C . GLY A 1 94 ? 22.537 -2.598 -9.303 1.00 60.03 94 GLY A C 1
ATOM 729 O O . GLY A 1 94 ? 23.500 -2.256 -9.992 1.00 60.03 94 GLY A O 1
ATOM 730 N N . PHE A 1 95 ? 22.374 -2.167 -8.047 1.00 58.06 95 PHE A N 1
ATOM 731 C CA . PHE A 1 95 ? 23.293 -1.249 -7.367 1.00 58.06 95 PHE A CA 1
ATOM 732 C C . PHE A 1 95 ? 24.667 -1.887 -7.122 1.00 58.06 95 PHE A C 1
ATOM 734 O O . PHE A 1 95 ? 25.690 -1.225 -7.281 1.00 58.06 95 PHE A O 1
ATOM 741 N N . MET A 1 96 ? 24.709 -3.187 -6.808 1.00 57.62 96 MET A N 1
ATOM 742 C CA . MET A 1 96 ? 25.963 -3.929 -6.612 1.00 57.62 96 MET A CA 1
ATOM 743 C C . MET A 1 96 ? 26.751 -4.148 -7.914 1.00 57.62 96 MET A C 1
ATOM 745 O O . MET A 1 96 ? 27.966 -4.321 -7.866 1.00 57.62 96 MET A O 1
ATOM 749 N N . ILE A 1 97 ? 26.080 -4.138 -9.071 1.00 60.22 97 ILE A N 1
ATOM 750 C CA . ILE A 1 97 ? 26.677 -4.482 -10.376 1.00 60.22 97 ILE A CA 1
ATOM 751 C C . ILE A 1 97 ? 27.045 -3.219 -11.193 1.00 60.22 97 ILE A C 1
ATOM 753 O O . ILE A 1 97 ? 27.608 -3.314 -12.281 1.00 60.22 97 ILE A O 1
ATOM 757 N N . GLY A 1 98 ? 26.804 -2.010 -10.666 1.00 56.59 98 GLY A N 1
ATOM 758 C CA . GLY A 1 98 ? 27.244 -0.758 -11.302 1.00 56.59 98 GLY A CA 1
ATOM 759 C C . GLY A 1 98 ? 26.466 -0.377 -12.570 1.00 56.59 98 GLY A C 1
ATOM 760 O O . GLY A 1 98 ? 26.970 0.374 -13.401 1.00 56.59 98 GLY A O 1
ATOM 761 N N . TRP A 1 99 ? 25.232 -0.862 -12.721 1.00 56.47 99 TRP A N 1
ATOM 762 C CA . TRP A 1 99 ? 24.363 -0.689 -13.899 1.00 56.47 99 TRP A CA 1
ATOM 763 C C . TRP A 1 99 ? 23.721 0.710 -14.046 1.00 56.47 99 TRP A C 1
ATOM 765 O O . TRP A 1 99 ? 22.640 0.857 -14.608 1.00 56.47 99 TRP A O 1
ATOM 775 N N . TYR A 1 100 ? 24.378 1.766 -13.561 1.00 55.59 100 TYR A N 1
ATOM 776 C CA . TYR A 1 100 ? 23.861 3.144 -13.637 1.00 55.59 100 TYR A CA 1
ATOM 777 C C . TYR A 1 100 ? 24.287 3.916 -14.891 1.00 55.59 100 TYR A C 1
ATOM 779 O O . TYR A 1 100 ? 24.004 5.109 -15.021 1.00 55.59 100 TYR A O 1
ATOM 787 N N . SER A 1 101 ? 24.954 3.270 -15.841 1.00 49.06 101 SER A N 1
ATOM 788 C CA . SER A 1 101 ? 25.385 3.915 -17.075 1.00 49.06 101 SER A CA 1
ATOM 789 C C . SER A 1 101 ? 24.298 3.826 -18.152 1.00 49.06 101 SER A C 1
ATOM 791 O O . SER A 1 101 ? 24.206 2.865 -18.909 1.00 49.06 101 SER A O 1
ATOM 793 N N . SER A 1 102 ? 23.536 4.921 -18.256 1.00 53.66 102 SER A N 1
ATOM 794 C CA . SER A 1 102 ? 22.837 5.414 -19.457 1.00 53.66 102 SER A CA 1
ATOM 795 C C . SER A 1 102 ? 21.642 4.610 -19.998 1.00 53.66 102 SER A C 1
ATOM 797 O O . SER A 1 102 ? 21.791 3.890 -20.973 1.00 53.66 102 SER A O 1
ATOM 799 N N . HIS A 1 103 ? 20.430 4.854 -19.473 1.00 53.47 103 HIS A N 1
ATOM 800 C CA . HIS A 1 103 ? 19.161 4.677 -20.208 1.00 53.47 103 HIS A CA 1
ATOM 801 C C . HIS A 1 103 ? 17.985 5.438 -19.547 1.00 53.47 103 HIS A C 1
ATOM 803 O O . HIS A 1 103 ? 18.012 5.653 -18.335 1.00 53.47 103 HIS A O 1
ATOM 809 N N . PRO A 1 104 ? 16.926 5.812 -20.301 1.00 59.41 104 PRO A N 1
ATOM 810 C CA . PRO A 1 104 ? 15.680 6.385 -19.756 1.00 59.41 104 PRO A CA 1
ATOM 811 C C . PRO A 1 104 ? 15.001 5.489 -18.699 1.00 59.41 104 PRO A C 1
ATOM 813 O O . PRO A 1 104 ? 14.330 5.995 -17.803 1.00 59.41 104 PRO A O 1
ATOM 816 N N . LEU A 1 105 ? 15.294 4.185 -18.726 1.00 63.88 105 LEU A N 1
ATOM 817 C CA . LEU A 1 105 ? 14.878 3.194 -17.730 1.00 63.88 105 LEU A CA 1
ATOM 818 C C . LEU A 1 105 ? 15.368 3.504 -16.301 1.00 63.88 105 LEU A C 1
ATOM 820 O O . LEU A 1 105 ? 14.757 3.049 -15.341 1.00 63.88 105 LEU A O 1
ATOM 824 N N . VAL A 1 106 ? 16.432 4.303 -16.124 1.00 71.62 106 VAL A N 1
ATOM 825 C CA . VAL A 1 106 ? 16.946 4.666 -14.787 1.00 71.62 106 VAL A CA 1
ATOM 826 C C . VAL A 1 106 ? 15.949 5.539 -14.019 1.00 71.62 106 VAL A C 1
ATOM 828 O O . VAL A 1 106 ? 15.801 5.378 -12.810 1.00 71.62 106 VAL A O 1
ATOM 831 N N . ILE A 1 107 ? 15.239 6.448 -14.697 1.00 75.56 107 ILE A N 1
ATOM 832 C CA . ILE A 1 107 ? 14.270 7.348 -14.048 1.00 75.56 107 ILE A CA 1
ATOM 833 C C . ILE A 1 107 ? 13.050 6.557 -13.575 1.00 75.56 107 ILE A C 1
ATOM 835 O O . ILE A 1 107 ? 12.605 6.720 -12.444 1.00 75.56 107 ILE A O 1
ATOM 839 N N . GLU A 1 108 ? 12.543 5.673 -14.426 1.00 72.94 108 GLU A N 1
ATOM 840 C CA . GLU A 1 108 ? 11.409 4.789 -14.150 1.00 72.94 108 GLU A CA 1
ATOM 841 C C . GLU A 1 108 ? 11.702 3.808 -13.006 1.00 72.94 108 GLU A C 1
ATOM 843 O O . GLU A 1 108 ? 10.880 3.610 -12.108 1.00 72.94 108 GLU A O 1
ATOM 848 N N . GLN A 1 109 ? 12.921 3.272 -12.974 1.00 72.56 109 GLN A N 1
ATOM 849 C CA . GLN A 1 109 ? 13.428 2.469 -11.870 1.00 72.56 109 GLN A CA 1
ATOM 850 C C . GLN A 1 109 ? 13.529 3.299 -10.578 1.00 72.56 109 GLN A C 1
ATOM 852 O O . GLN A 1 109 ? 12.979 2.907 -9.551 1.00 72.56 109 GLN A O 1
ATOM 857 N N . LEU A 1 110 ? 14.167 4.473 -10.595 1.00 77.19 110 LEU A N 1
ATOM 858 C CA . LEU A 1 110 ? 14.236 5.342 -9.411 1.00 77.19 110 LEU A CA 1
ATOM 859 C C . LEU A 1 110 ? 12.840 5.726 -8.901 1.00 77.19 110 LEU A C 1
ATOM 861 O O . LEU A 1 110 ? 12.611 5.747 -7.694 1.00 77.19 110 LEU A O 1
ATOM 865 N N . LEU A 1 111 ? 11.891 5.972 -9.802 1.00 80.44 111 LEU A N 1
ATOM 866 C CA . LEU A 1 111 ? 10.501 6.247 -9.455 1.00 80.44 111 LEU A CA 1
ATOM 867 C C . LEU A 1 111 ? 9.853 5.049 -8.745 1.00 80.44 111 LEU A C 1
ATOM 869 O O . LEU A 1 111 ? 9.228 5.235 -7.703 1.00 80.44 111 LEU A O 1
ATOM 873 N N . MET A 1 112 ? 10.045 3.825 -9.249 1.00 79.12 112 MET A N 1
ATOM 874 C CA . MET A 1 112 ? 9.598 2.603 -8.570 1.00 79.12 112 MET A CA 1
ATOM 875 C C . MET A 1 112 ? 10.240 2.423 -7.192 1.00 79.12 112 MET A C 1
ATOM 877 O O . MET A 1 112 ? 9.544 2.051 -6.250 1.00 79.12 112 MET A O 1
ATOM 881 N N . LEU A 1 113 ? 11.534 2.725 -7.051 1.00 81.50 113 LEU A N 1
ATOM 882 C CA . LEU A 1 113 ? 12.238 2.689 -5.769 1.00 81.50 113 LEU A CA 1
ATOM 883 C C . LEU A 1 113 ? 11.595 3.658 -4.764 1.00 81.50 113 LEU A C 1
ATOM 885 O O . LEU A 1 113 ? 11.262 3.262 -3.648 1.00 81.50 113 LEU A O 1
ATOM 889 N N . TYR A 1 114 ? 11.379 4.917 -5.162 1.00 84.50 114 TYR A N 1
ATOM 890 C CA . TYR A 1 114 ? 10.749 5.924 -4.306 1.00 84.50 114 TYR A CA 1
ATOM 891 C C . TYR A 1 114 ? 9.311 5.549 -3.941 1.00 84.50 114 TYR A C 1
ATOM 893 O O . TYR A 1 114 ? 8.942 5.622 -2.770 1.00 84.50 114 TYR A O 1
ATOM 901 N N . LEU A 1 115 ? 8.508 5.108 -4.911 1.00 85.12 115 LEU A N 1
ATOM 902 C CA . LEU A 1 115 ? 7.133 4.673 -4.662 1.00 85.12 115 LEU A CA 1
ATOM 903 C C . LEU A 1 115 ? 7.091 3.457 -3.728 1.00 85.12 115 LEU A C 1
ATOM 905 O O . LEU A 1 115 ? 6.313 3.453 -2.775 1.00 85.12 115 LEU A O 1
ATOM 909 N N . GLY A 1 116 ? 7.964 2.469 -3.940 1.00 83.50 116 GLY A N 1
ATOM 910 C CA . GLY A 1 116 ? 8.090 1.293 -3.080 1.00 83.50 116 GLY A CA 1
ATOM 911 C C . GLY A 1 116 ? 8.474 1.656 -1.644 1.00 83.50 116 GLY A C 1
ATOM 912 O O . GLY A 1 116 ? 7.860 1.160 -0.700 1.00 83.50 116 GLY A O 1
ATOM 913 N N . LEU A 1 117 ? 9.419 2.583 -1.459 1.00 86.75 117 LEU A N 1
ATOM 914 C CA . LEU A 1 117 ? 9.798 3.093 -0.136 1.00 86.75 117 LEU A CA 1
ATOM 915 C C . LEU A 1 117 ? 8.642 3.820 0.559 1.00 86.75 117 LEU A C 1
ATOM 917 O O . LEU A 1 117 ? 8.404 3.587 1.744 1.00 86.75 117 LEU A O 1
ATOM 921 N N . ILE A 1 118 ? 7.897 4.668 -0.157 1.00 88.06 118 ILE A N 1
ATOM 922 C CA . ILE A 1 118 ? 6.737 5.370 0.412 1.00 88.06 118 ILE A CA 1
ATOM 923 C C . ILE A 1 118 ? 5.667 4.356 0.839 1.00 88.06 118 ILE A C 1
ATOM 925 O O . ILE A 1 118 ? 5.168 4.435 1.961 1.00 88.06 118 ILE A O 1
ATOM 929 N N . VAL A 1 119 ? 5.350 3.368 -0.006 1.00 86.50 119 VAL A N 1
ATOM 930 C CA . VAL A 1 119 ? 4.389 2.302 0.327 1.00 86.50 119 VAL A CA 1
ATOM 931 C C . VAL A 1 119 ? 4.851 1.504 1.548 1.00 86.50 119 VAL A C 1
ATOM 933 O O . VAL A 1 119 ? 4.041 1.236 2.439 1.00 86.50 119 VAL A O 1
ATOM 936 N N . ALA A 1 120 ? 6.140 1.168 1.640 1.00 86.06 120 ALA A N 1
ATOM 937 C CA . ALA A 1 120 ? 6.704 0.472 2.794 1.00 86.06 120 ALA A CA 1
ATOM 938 C C . ALA A 1 120 ? 6.566 1.295 4.085 1.00 86.06 120 ALA A C 1
ATOM 940 O O . ALA A 1 120 ? 6.121 0.765 5.103 1.00 86.06 120 ALA A O 1
ATOM 941 N N . LEU A 1 121 ? 6.879 2.594 4.044 1.00 88.56 121 LEU A N 1
ATOM 942 C CA . LEU A 1 121 ? 6.756 3.491 5.198 1.00 88.56 121 LEU A CA 1
ATOM 943 C C . LEU A 1 121 ? 5.303 3.651 5.658 1.00 88.56 121 LEU A C 1
ATOM 945 O O . LEU A 1 121 ? 5.035 3.565 6.855 1.00 88.56 121 LEU A O 1
ATOM 949 N N . VAL A 1 122 ? 4.363 3.835 4.726 1.00 87.75 122 VAL A N 1
ATOM 950 C CA . VAL A 1 122 ? 2.926 3.920 5.041 1.00 87.75 122 VAL A CA 1
ATOM 951 C C . VAL A 1 122 ? 2.436 2.610 5.662 1.00 87.75 122 VAL A C 1
ATOM 953 O O . VAL A 1 122 ? 1.753 2.634 6.684 1.00 87.75 122 VAL A O 1
ATOM 956 N N . SER A 1 123 ? 2.841 1.469 5.101 1.00 85.12 123 SER A N 1
ATOM 957 C CA . SER A 1 123 ? 2.457 0.145 5.612 1.00 85.12 123 SER A CA 1
ATOM 958 C C . SER A 1 123 ? 3.033 -0.121 7.004 1.00 85.12 123 SER A C 1
ATOM 960 O O . SER A 1 123 ? 2.341 -0.646 7.874 1.00 85.12 123 SER A O 1
ATOM 962 N N . LEU A 1 124 ? 4.281 0.288 7.253 1.00 87.31 124 LEU A N 1
ATOM 963 C CA . LEU A 1 124 ? 4.910 0.190 8.568 1.00 87.31 124 LEU A CA 1
ATOM 964 C C . LEU A 1 124 ? 4.198 1.076 9.597 1.00 87.31 124 LEU A C 1
ATOM 966 O O . LEU A 1 124 ? 3.938 0.631 10.713 1.00 87.31 124 LEU A O 1
ATOM 970 N N . ALA A 1 125 ? 3.859 2.311 9.226 1.00 85.00 125 ALA A N 1
ATOM 971 C CA . ALA A 1 125 ? 3.136 3.225 10.100 1.00 85.00 125 ALA A CA 1
ATOM 972 C C . ALA A 1 125 ? 1.744 2.677 10.471 1.00 85.00 125 ALA A C 1
ATOM 974 O O . ALA A 1 125 ? 1.336 2.793 11.628 1.00 85.00 125 ALA A O 1
ATOM 975 N N . GLU A 1 126 ? 1.055 2.015 9.535 1.00 82.06 126 GLU A N 1
ATOM 976 C CA . GLU A 1 126 ? -0.229 1.355 9.799 1.00 82.06 126 GLU A CA 1
ATOM 977 C C . GLU A 1 126 ? -0.079 0.166 10.746 1.00 82.06 126 GLU A C 1
ATOM 979 O O . GLU A 1 126 ? -0.817 0.058 11.725 1.00 82.06 126 GLU A O 1
ATOM 984 N N . ILE A 1 127 ? 0.923 -0.686 10.519 1.00 85.00 127 ILE A N 1
ATOM 985 C CA . ILE A 1 127 ? 1.240 -1.805 11.414 1.00 85.00 127 ILE A CA 1
ATOM 986 C C . ILE A 1 127 ? 1.522 -1.296 12.830 1.00 85.00 127 ILE A C 1
ATOM 988 O O . ILE A 1 127 ? 0.992 -1.842 13.795 1.00 85.00 127 ILE A O 1
ATOM 992 N N . VAL A 1 128 ? 2.317 -0.232 12.974 1.00 84.75 128 VAL A N 1
ATOM 993 C CA . VAL A 1 128 ? 2.624 0.367 14.281 1.00 84.75 128 VAL A CA 1
ATOM 994 C C . VAL A 1 128 ? 1.364 0.930 14.946 1.00 84.75 128 VAL A C 1
ATOM 996 O O . VAL A 1 128 ? 1.183 0.748 16.152 1.00 84.75 128 VAL A O 1
ATOM 999 N N . ALA A 1 129 ? 0.472 1.574 14.188 1.00 79.88 129 ALA A N 1
ATOM 1000 C CA . ALA A 1 129 ? -0.801 2.069 14.710 1.00 79.88 129 ALA A CA 1
ATOM 1001 C C . ALA A 1 129 ? -1.689 0.921 15.229 1.00 79.88 129 ALA A C 1
ATOM 1003 O O . ALA A 1 129 ? -2.167 0.984 16.364 1.00 79.88 129 ALA A O 1
ATOM 1004 N N . LEU A 1 130 ? -1.824 -0.158 14.450 1.00 80.88 130 LEU A N 1
ATOM 1005 C CA . LEU A 1 130 ? -2.587 -1.357 14.818 1.00 80.88 130 LEU A CA 1
ATOM 1006 C C . LEU A 1 130 ? -1.974 -2.089 16.026 1.00 80.88 130 LEU A C 1
ATOM 1008 O O . LEU A 1 130 ? -2.689 -2.530 16.929 1.00 80.88 130 LEU A O 1
ATOM 1012 N N . LEU A 1 131 ? -0.642 -2.192 16.091 1.00 80.50 131 LEU A N 1
ATOM 1013 C CA . LEU A 1 131 ? 0.062 -2.811 17.218 1.00 80.50 131 LEU A CA 1
ATOM 1014 C C . LEU A 1 131 ? -0.136 -2.019 18.511 1.00 80.50 131 LEU A C 1
ATOM 1016 O O . LEU A 1 131 ? -0.459 -2.614 19.541 1.00 80.50 131 LEU A O 1
ATOM 1020 N N . ASN A 1 132 ? -0.002 -0.692 18.460 1.00 77.94 132 ASN A N 1
ATOM 1021 C CA . ASN A 1 132 ? -0.220 0.176 19.617 1.00 77.94 132 ASN A CA 1
ATOM 1022 C C . ASN A 1 132 ? -1.645 0.061 20.171 1.00 77.94 132 ASN A C 1
ATOM 1024 O O . ASN A 1 132 ? -1.832 0.096 21.388 1.00 77.94 132 ASN A O 1
ATOM 1028 N N . GLU A 1 133 ? -2.645 -0.102 19.306 1.00 70.69 133 GLU A N 1
ATOM 1029 C CA . GLU A 1 133 ? -4.020 -0.365 19.730 1.00 70.69 133 GLU A CA 1
ATOM 1030 C C . GLU A 1 133 ? -4.147 -1.737 20.412 1.00 70.69 133 GLU A C 1
ATOM 1032 O O . GLU A 1 133 ? -4.689 -1.838 21.515 1.00 70.69 133 GLU A O 1
ATOM 1037 N N . SER A 1 134 ? -3.564 -2.784 19.818 1.00 68.25 134 SER A N 1
ATOM 1038 C CA . SER A 1 134 ? -3.623 -4.151 20.356 1.00 68.25 134 SER A CA 1
ATOM 1039 C C . SER A 1 134 ? -2.931 -4.312 21.722 1.00 68.25 134 SER A C 1
ATOM 1041 O O . SER A 1 134 ? -3.429 -5.033 22.589 1.00 68.25 134 SER A O 1
ATOM 1043 N N . LEU A 1 135 ? -1.807 -3.619 21.949 1.00 66.94 135 LEU A N 1
ATOM 1044 C CA . LEU A 1 135 ? -1.063 -3.653 23.213 1.00 66.94 135 LEU A CA 1
ATOM 1045 C C . LEU A 1 135 ? -1.811 -2.915 24.328 1.00 66.94 135 LEU A C 1
ATOM 1047 O O . LEU A 1 135 ? -1.942 -3.444 25.431 1.00 66.94 135 LEU A O 1
ATOM 1051 N N . LYS A 1 136 ? -2.385 -1.746 24.022 1.00 62.53 136 LYS A N 1
ATOM 1052 C CA . LYS A 1 136 ? -3.228 -0.999 24.969 1.00 62.53 136 LYS A CA 1
ATOM 1053 C C . LYS A 1 136 ? -4.502 -1.758 25.339 1.00 62.53 136 LYS A C 1
ATOM 1055 O O . LYS A 1 136 ? -4.999 -1.607 26.453 1.00 62.53 136 LYS A O 1
ATOM 1060 N N . PHE A 1 137 ? -5.022 -2.591 24.436 1.00 55.22 137 PHE A N 1
ATOM 1061 C CA . PHE A 1 137 ? -6.142 -3.480 24.742 1.00 55.22 137 PHE A CA 1
ATOM 1062 C C . PHE A 1 137 ? -5.747 -4.570 25.753 1.00 55.22 137 PHE A C 1
ATOM 1064 O O . PHE A 1 137 ? -6.509 -4.843 26.676 1.00 55.22 137 PHE A O 1
ATOM 1071 N N . LYS A 1 138 ? -4.535 -5.140 25.640 1.00 54.62 138 LYS A N 1
ATOM 1072 C CA . LYS A 1 138 ? -4.016 -6.144 26.590 1.00 54.62 138 LYS A CA 1
ATOM 1073 C C . LYS A 1 138 ? -3.784 -5.589 27.996 1.00 54.62 138 LYS A C 1
ATOM 1075 O O . LYS A 1 138 ? -4.064 -6.293 28.962 1.00 54.62 138 LYS A O 1
ATOM 1080 N N . GLU A 1 139 ? -3.327 -4.344 28.126 1.00 55.00 139 GLU A N 1
ATOM 1081 C CA . GLU A 1 139 ? -3.198 -3.681 29.438 1.00 55.00 139 GLU A CA 1
ATOM 1082 C C . GLU A 1 139 ? -4.555 -3.411 30.107 1.00 55.00 139 GLU A C 1
ATOM 1084 O O . GLU A 1 139 ? -4.637 -3.326 31.330 1.00 55.00 139 GLU A O 1
ATOM 1089 N N . LYS A 1 140 ? -5.631 -3.301 29.318 1.00 46.72 140 LYS A N 1
ATOM 1090 C CA . LYS A 1 140 ? -6.990 -3.004 29.795 1.00 46.72 140 LYS A CA 1
ATOM 1091 C C . LYS A 1 140 ? -7.883 -4.220 29.995 1.00 46.72 140 LYS A C 1
ATOM 1093 O O . LYS A 1 140 ? -9.013 -4.044 30.439 1.00 46.72 140 LYS A O 1
ATOM 1098 N N . THR A 1 141 ? -7.420 -5.430 29.703 1.00 45.91 141 THR A N 1
ATOM 1099 C CA . THR A 1 141 ? -8.033 -6.642 30.250 1.00 45.91 141 THR A CA 1
ATOM 1100 C C . THR A 1 141 ? -7.506 -6.824 31.670 1.00 45.91 141 THR A C 1
ATOM 1102 O O . THR A 1 141 ? -6.432 -7.413 31.821 1.00 45.91 141 THR A O 1
ATOM 1105 N N . PRO A 1 142 ? -8.205 -6.348 32.727 1.00 43.28 142 PRO A N 1
ATOM 1106 C CA . PRO A 1 142 ? -7.953 -6.915 34.036 1.00 43.28 142 PRO A CA 1
ATOM 1107 C C . PRO A 1 142 ? -8.134 -8.422 33.858 1.00 43.28 142 PRO A C 1
ATOM 1109 O O . PRO A 1 142 ? -9.118 -8.872 33.258 1.00 43.28 142 PRO A O 1
ATOM 1112 N N . GLY A 1 143 ? -7.156 -9.205 34.314 1.00 47.78 143 GLY A N 1
ATOM 1113 C CA . GLY A 1 143 ? -7.357 -10.643 34.455 1.00 47.78 143 GLY A CA 1
ATOM 1114 C C . GLY A 1 143 ? -8.672 -10.900 35.199 1.00 47.78 143 GLY A C 1
ATOM 1115 O O . GLY A 1 143 ? -9.175 -9.988 35.860 1.00 47.78 143 GLY A O 1
ATOM 1116 N N . PRO A 1 144 ? -9.262 -12.101 35.091 1.00 45.06 144 PRO A N 1
ATOM 1117 C CA . PRO A 1 144 ? -10.477 -12.419 35.824 1.00 45.06 144 PRO A CA 1
ATOM 1118 C C . PRO A 1 144 ? -10.220 -12.164 37.312 1.00 45.06 144 PRO A C 1
ATOM 1120 O O . PRO A 1 144 ? -9.581 -12.965 37.992 1.00 45.06 144 PRO A O 1
ATOM 1123 N N . VAL A 1 145 ? -10.673 -11.012 37.811 1.00 48.22 145 VAL A N 1
ATOM 1124 C CA . VAL A 1 145 ? -10.786 -10.757 39.235 1.00 48.22 145 VAL A CA 1
ATOM 1125 C C . VAL A 1 145 ? -11.904 -11.694 39.633 1.00 48.22 145 VAL A C 1
ATOM 1127 O O . VAL A 1 145 ? -13.081 -11.412 39.416 1.00 48.22 145 VAL A O 1
ATOM 1130 N N . PHE A 1 146 ? -11.517 -12.879 40.099 1.00 41.41 146 PHE A N 1
ATOM 1131 C CA . PHE A 1 146 ? -12.383 -13.742 40.872 1.00 41.41 146 PHE A CA 1
ATOM 1132 C C . PHE A 1 146 ? -12.788 -12.926 42.101 1.00 41.41 146 PHE A C 1
ATOM 1134 O O . PHE A 1 146 ? -12.154 -12.996 43.151 1.00 41.41 146 PHE A O 1
ATOM 1141 N N . GLU A 1 147 ? -13.823 -12.100 41.957 1.00 41.66 147 GLU A N 1
ATOM 1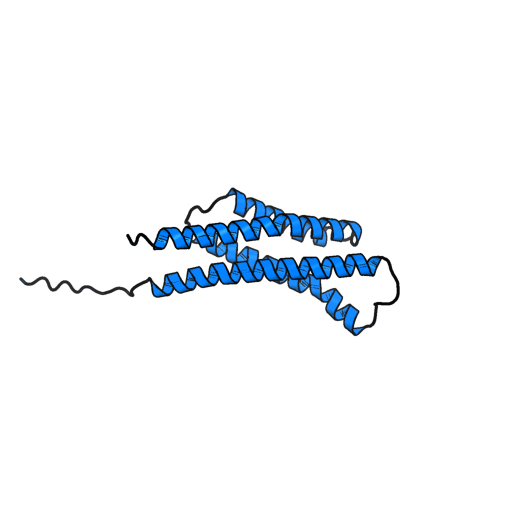142 C CA . GLU A 1 147 ? -14.621 -11.641 43.078 1.00 41.66 147 GLU A CA 1
ATOM 1143 C C . GLU A 1 147 ? -15.266 -12.898 43.658 1.00 41.66 147 GLU A C 1
ATOM 1145 O O . GLU A 1 147 ? -16.367 -13.304 43.281 1.00 41.66 147 GLU A O 1
ATOM 1150 N N . ILE A 1 148 ? -14.544 -13.556 44.564 1.00 46.88 148 ILE A N 1
ATOM 1151 C CA . ILE A 1 148 ? -15.143 -14.446 45.543 1.00 46.88 148 ILE A CA 1
ATOM 1152 C C . ILE A 1 148 ? -16.031 -13.530 46.381 1.00 46.88 148 ILE A C 1
ATOM 1154 O O . ILE A 1 148 ? -15.599 -12.954 47.376 1.00 46.88 148 ILE A O 1
ATOM 1158 N N . ARG A 1 149 ? -17.278 -13.340 45.940 1.00 49.12 149 ARG A N 1
ATOM 1159 C CA . ARG A 1 149 ? -18.349 -12.916 46.832 1.00 49.12 149 ARG A CA 1
ATOM 1160 C C . ARG A 1 149 ? -18.483 -14.032 47.856 1.00 49.12 149 ARG A C 1
ATOM 1162 O O . ARG A 1 149 ? -19.145 -15.037 47.608 1.00 49.12 149 ARG A O 1
ATOM 1169 N N . THR A 1 150 ? -17.802 -13.876 48.983 1.00 45.16 150 THR A N 1
ATOM 1170 C CA . THR A 1 150 ? -18.199 -14.502 50.236 1.00 45.16 150 THR A CA 1
ATOM 1171 C C . THR A 1 150 ? -19.637 -14.075 50.487 1.00 45.16 150 THR A C 1
ATOM 1173 O O . THR A 1 150 ? -19.899 -12.945 50.892 1.00 45.16 150 THR A O 1
ATOM 1176 N N . TYR A 1 151 ? -20.580 -14.955 50.155 1.00 44.38 151 TYR A N 1
ATOM 1177 C CA . TYR A 1 151 ? -21.910 -14.896 50.731 1.00 44.38 151 TYR A CA 1
ATOM 1178 C C . TYR A 1 151 ? -21.722 -15.227 52.212 1.00 44.38 151 TYR A C 1
ATOM 1180 O O . TYR A 1 151 ? -21.539 -16.388 52.568 1.00 44.38 151 TYR A O 1
ATOM 1188 N N . GLU A 1 152 ? -21.666 -14.196 53.054 1.00 43.47 152 GLU A N 1
ATOM 1189 C CA . GLU A 1 152 ? -22.020 -14.352 54.461 1.00 43.47 152 GLU A CA 1
ATOM 1190 C C . GLU A 1 152 ? -23.465 -14.857 54.508 1.00 43.47 152 GLU A C 1
ATOM 1192 O O . GLU A 1 152 ? -24.386 -14.157 54.084 1.00 43.47 152 GLU A O 1
ATOM 1197 N N . ASN A 1 153 ? -23.622 -16.101 54.951 1.00 40.03 153 ASN A N 1
ATOM 1198 C CA . ASN A 1 153 ? -24.780 -16.627 55.667 1.00 40.03 153 ASN A CA 1
ATOM 1199 C C . ASN A 1 153 ? -24.333 -17.852 56.463 1.00 40.03 153 ASN A C 1
ATOM 1201 O O . ASN A 1 153 ? -23.726 -18.757 55.846 1.00 40.03 153 ASN A O 1
#